Protein AF-A0A2G9ZYS4-F1 (afdb_monomer_lite)

Structure (mmCIF, N/CA/C/O backbone):
data_AF-A0A2G9ZYS4-F1
#
_entry.id   AF-A0A2G9ZYS4-F1
#
loop_
_atom_site.group_PDB
_atom_site.id
_atom_site.type_symbol
_atom_site.label_atom_id
_atom_site.label_alt_id
_atom_site.label_comp_id
_atom_site.label_asym_id
_atom_site.label_entity_id
_atom_site.label_seq_id
_atom_site.pdbx_PDB_ins_code
_atom_site.Cartn_x
_atom_site.Cartn_y
_atom_site.Cartn_z
_atom_site.occupancy
_atom_site.B_iso_or_equiv
_atom_site.auth_seq_id
_atom_site.auth_comp_id
_atom_site.auth_asym_id
_atom_site.auth_atom_id
_atom_site.pdbx_PDB_model_num
ATOM 1 N N . MET A 1 1 ? -2.474 -22.422 6.815 1.00 51.09 1 MET A N 1
ATOM 2 C CA . MET A 1 1 ? -1.620 -21.214 6.773 1.00 51.09 1 MET A CA 1
ATOM 3 C C . MET A 1 1 ? -2.548 -20.025 6.626 1.00 51.09 1 MET A C 1
ATOM 5 O O . MET A 1 1 ? -3.286 -20.000 5.655 1.00 51.09 1 MET A O 1
ATOM 9 N N . HIS A 1 2 ? -2.592 -19.125 7.606 1.00 74.62 2 HIS A N 1
ATOM 10 C CA . HIS A 1 2 ? -3.382 -17.895 7.520 1.00 74.62 2 HIS A CA 1
ATOM 11 C C . HIS A 1 2 ? -2.401 -16.782 7.170 1.00 74.62 2 HIS A C 1
ATOM 13 O O . HIS A 1 2 ? -1.540 -16.454 7.987 1.00 74.62 2 HIS A O 1
ATOM 19 N N . GLU A 1 3 ? -2.453 -16.276 5.939 1.00 88.00 3 GLU A N 1
ATOM 20 C CA . GLU A 1 3 ? -1.689 -15.073 5.624 1.00 88.00 3 GLU A CA 1
ATOM 21 C C . GLU A 1 3 ? -2.238 -13.899 6.450 1.00 88.00 3 GLU A C 1
ATOM 23 O O . GLU A 1 3 ? -3.457 -13.790 6.608 1.00 88.00 3 GLU A O 1
ATOM 28 N N . PRO A 1 4 ? -1.370 -13.019 6.981 1.00 94.12 4 PRO A N 1
ATOM 29 C CA . PRO A 1 4 ? -1.818 -11.797 7.636 1.00 94.12 4 PRO A CA 1
ATOM 30 C C . PRO A 1 4 ? -2.635 -10.906 6.682 1.00 94.12 4 PRO A C 1
ATOM 32 O O . PRO A 1 4 ? -2.447 -10.994 5.462 1.00 94.12 4 PRO A O 1
ATOM 35 N N . PRO A 1 5 ? -3.481 -10.002 7.213 1.00 96.44 5 PRO A N 1
ATOM 36 C CA . PRO A 1 5 ? -4.251 -9.069 6.400 1.00 96.44 5 PRO A CA 1
ATOM 37 C C . PRO A 1 5 ? -3.375 -8.265 5.442 1.00 96.44 5 PRO A C 1
ATOM 39 O O . PRO A 1 5 ? -2.397 -7.632 5.859 1.00 96.44 5 PRO A O 1
ATOM 42 N N . HIS A 1 6 ? -3.719 -8.295 4.156 1.00 97.44 6 HIS A N 1
ATOM 43 C CA . HIS A 1 6 ? -2.943 -7.644 3.107 1.00 97.44 6 HIS A CA 1
ATOM 44 C C . HIS A 1 6 ? -3.802 -7.183 1.931 1.00 97.44 6 HIS A C 1
ATOM 46 O O . HIS A 1 6 ? -4.936 -7.617 1.751 1.00 97.44 6 HIS A O 1
ATOM 52 N N . VAL A 1 7 ? -3.221 -6.318 1.102 1.00 97.69 7 VAL A N 1
ATOM 53 C CA . VAL A 1 7 ? -3.799 -5.876 -0.170 1.00 97.69 7 VAL A CA 1
ATOM 54 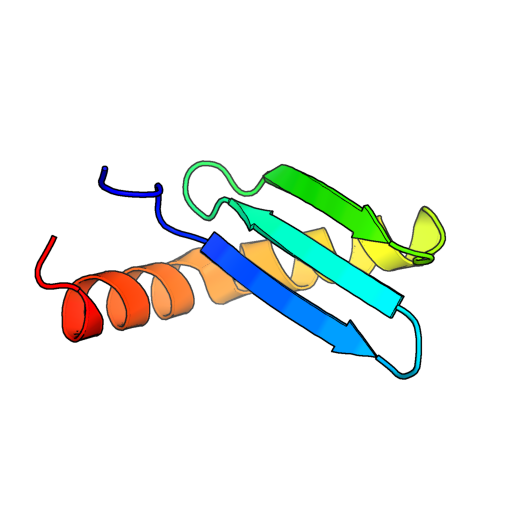C C . VAL A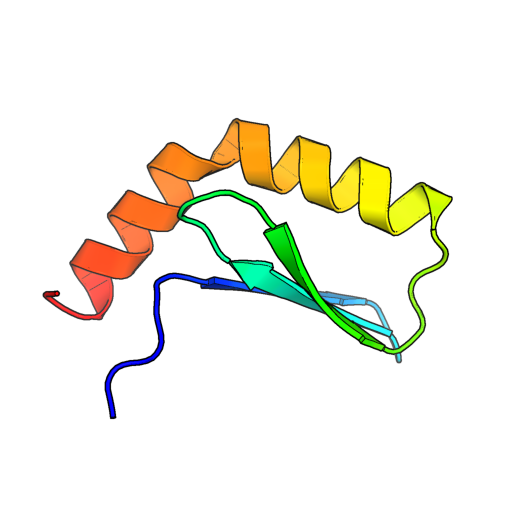 1 7 ? -2.774 -6.017 -1.291 1.00 97.69 7 VAL A C 1
ATOM 56 O O . VAL A 1 7 ? -1.575 -5.823 -1.069 1.00 97.69 7 VAL A O 1
ATOM 59 N N . HIS A 1 8 ? -3.245 -6.366 -2.488 1.00 97.81 8 HIS A N 1
ATOM 60 C CA . HIS A 1 8 ? -2.470 -6.312 -3.727 1.00 97.81 8 HIS A CA 1
ATOM 61 C C . HIS A 1 8 ? -2.876 -5.072 -4.525 1.00 97.81 8 HIS A C 1
ATOM 63 O O . HIS A 1 8 ? -4.058 -4.743 -4.621 1.00 97.81 8 HIS A O 1
ATOM 69 N N . ILE A 1 9 ? -1.887 -4.375 -5.075 1.00 97.81 9 ILE A N 1
ATOM 70 C CA . ILE A 1 9 ? -2.065 -3.212 -5.938 1.00 97.81 9 ILE A CA 1
ATOM 71 C C . ILE A 1 9 ? -1.357 -3.513 -7.255 1.00 97.81 9 ILE A C 1
ATOM 73 O O . ILE A 1 9 ? -0.127 -3.552 -7.294 1.00 97.81 9 ILE A O 1
ATOM 77 N N . ASP A 1 10 ? -2.132 -3.694 -8.320 1.00 97.69 10 ASP A N 1
ATOM 78 C CA . ASP A 1 10 ? -1.636 -4.080 -9.642 1.00 97.69 10 ASP A CA 1
ATOM 79 C C . ASP A 1 10 ? -1.801 -2.938 -10.660 1.00 97.69 10 ASP A C 1
ATOM 81 O O . ASP A 1 10 ? -2.809 -2.224 -10.660 1.00 97.69 10 ASP A O 1
ATOM 85 N N 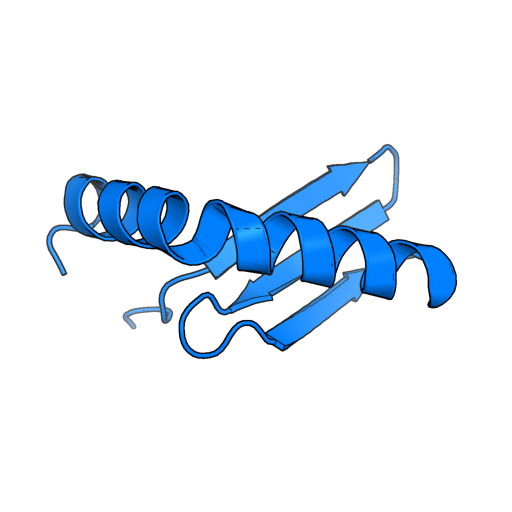. ARG A 1 11 ? -0.803 -2.754 -11.535 1.00 96.50 11 ARG A N 1
ATOM 86 C CA . ARG A 1 11 ? -0.850 -1.838 -12.686 1.00 96.50 11 ARG A CA 1
ATOM 87 C C . ARG A 1 11 ? 0.029 -2.351 -13.822 1.00 96.50 11 ARG A C 1
ATOM 89 O O . ARG A 1 11 ? 1.248 -2.375 -13.684 1.00 96.50 11 ARG A O 1
ATOM 96 N N . ASP A 1 12 ? -0.570 -2.654 -14.970 1.00 96.00 12 ASP A N 1
ATOM 97 C CA . ASP A 1 12 ? 0.122 -3.218 -16.136 1.00 96.00 12 ASP A CA 1
ATOM 98 C C . ASP A 1 12 ? 0.951 -4.460 -15.749 1.00 96.00 12 ASP A C 1
ATOM 100 O O . ASP A 1 12 ? 0.406 -5.435 -15.240 1.00 96.00 12 ASP A O 1
ATOM 104 N N . ALA A 1 13 ? 2.270 -4.419 -15.953 1.00 96.19 13 ALA A N 1
ATOM 105 C CA . ALA A 1 13 ? 3.204 -5.471 -15.554 1.00 96.19 13 ALA A CA 1
ATOM 106 C C . ALA A 1 13 ? 3.716 -5.324 -14.104 1.00 96.19 13 ALA A C 1
ATOM 108 O O . ALA A 1 13 ? 4.651 -6.027 -13.715 1.00 96.19 13 ALA A O 1
ATOM 109 N N . PHE A 1 14 ? 3.174 -4.385 -13.322 1.00 98.00 14 PHE A N 1
ATOM 110 C CA . PHE A 1 14 ? 3.612 -4.093 -11.957 1.00 98.00 14 PHE A CA 1
ATOM 111 C C . PHE A 1 14 ? 2.611 -4.597 -10.921 1.00 98.00 14 PHE A C 1
ATOM 113 O O . PHE A 1 14 ? 1.401 -4.512 -11.114 1.00 98.00 14 PHE A O 1
ATOM 120 N N . SER A 1 15 ? 3.134 -5.064 -9.790 1.00 98.25 15 SER A N 1
ATOM 121 C CA . SER A 1 15 ? 2.349 -5.549 -8.656 1.00 98.25 15 SER A CA 1
ATOM 122 C C . SER A 1 15 ? 3.033 -5.180 -7.343 1.00 98.25 15 SER A C 1
ATOM 124 O O . SER A 1 15 ? 4.257 -5.245 -7.233 1.00 98.25 15 SER A O 1
ATOM 126 N N . ALA A 1 16 ? 2.269 -4.781 -6.333 1.00 98.50 16 ALA A N 1
ATOM 127 C CA . ALA A 1 16 ? 2.772 -4.558 -4.984 1.00 98.50 16 ALA A CA 1
ATOM 128 C C . ALA A 1 16 ? 1.838 -5.193 -3.955 1.00 98.50 16 ALA A C 1
ATOM 130 O O . ALA A 1 16 ? 0.623 -5.045 -4.043 1.00 98.50 16 ALA A O 1
ATOM 131 N N . LYS A 1 17 ? 2.410 -5.847 -2.941 1.00 98.38 17 LYS A N 1
ATOM 132 C CA . LYS A 1 17 ? 1.675 -6.359 -1.776 1.00 98.38 17 LYS A CA 1
ATOM 133 C C . LYS A 1 17 ? 2.021 -5.516 -0.562 1.00 98.38 17 LYS A C 1
ATOM 135 O O . LYS A 1 17 ? 3.203 -5.344 -0.252 1.00 98.38 17 LYS A O 1
ATOM 140 N N . PHE A 1 18 ? 1.004 -5.056 0.153 1.00 98.56 18 PHE A N 1
ATOM 141 C CA . PHE A 1 18 ? 1.158 -4.391 1.442 1.00 98.56 18 PHE A CA 1
ATOM 142 C C . PHE A 1 18 ? 0.467 -5.197 2.533 1.00 98.56 18 PHE A C 1
ATOM 144 O O . PHE A 1 18 ? -0.691 -5.580 2.378 1.00 98.56 18 PHE A O 1
ATOM 151 N N . TRP A 1 19 ? 1.162 -5.412 3.648 1.00 98.19 19 TRP A N 1
ATOM 152 C CA . TRP A 1 19 ? 0.512 -5.786 4.902 1.00 98.19 19 TRP A CA 1
ATOM 153 C C . TRP A 1 19 ? -0.383 -4.641 5.372 1.00 98.19 19 TRP A C 1
ATOM 155 O O . TRP A 1 19 ? -0.117 -3.484 5.052 1.00 98.19 19 TRP A O 1
ATOM 165 N N . LEU A 1 20 ? -1.432 -4.956 6.129 1.00 97.69 20 LEU A N 1
ATOM 166 C CA . LEU A 1 20 ? -2.353 -3.963 6.686 1.00 97.69 20 LEU A CA 1
ATOM 167 C C . LEU A 1 20 ? -2.174 -3.758 8.194 1.00 97.69 20 LEU A C 1
ATOM 169 O O . LEU A 1 20 ? -2.790 -2.852 8.746 1.00 97.69 20 LEU A O 1
ATOM 173 N N . ASN A 1 21 ? -1.349 -4.558 8.878 1.00 94.44 21 ASN A N 1
ATOM 174 C CA . ASN A 1 21 ? -1.068 -4.383 10.305 1.00 94.44 21 ASN A CA 1
ATOM 175 C C . ASN A 1 21 ? 0.375 -4.790 10.682 1.00 94.44 21 ASN A C 1
ATOM 177 O O . ASN A 1 21 ? 0.627 -5.973 10.919 1.00 94.44 21 ASN A O 1
ATOM 181 N N . PRO A 1 22 ? 1.319 -3.833 10.765 1.00 96.38 22 PRO A N 1
ATOM 182 C CA . PRO A 1 22 ? 1.206 -2.443 10.304 1.00 96.38 22 PRO A CA 1
ATOM 183 C C . PRO A 1 22 ? 1.213 -2.347 8.769 1.00 96.38 22 PRO A C 1
ATOM 185 O O . PRO A 1 22 ? 1.545 -3.314 8.082 1.00 96.38 22 PRO A O 1
ATOM 188 N N . VAL A 1 23 ? 0.883 -1.170 8.220 1.00 98.19 23 VAL A N 1
ATOM 189 C CA . VAL A 1 23 ? 1.027 -0.930 6.776 1.00 98.19 23 VAL A CA 1
ATOM 190 C C . VAL A 1 23 ? 2.500 -0.941 6.391 1.00 98.19 23 VAL A C 1
ATOM 192 O O . VAL A 1 23 ? 3.254 -0.031 6.730 1.00 98.19 23 VAL A O 1
ATOM 195 N N . ALA A 1 24 ? 2.911 -1.992 5.685 1.00 98.00 24 ALA A N 1
ATOM 196 C CA . ALA A 1 24 ? 4.293 -2.207 5.281 1.00 98.00 24 ALA A CA 1
ATOM 197 C C . ALA A 1 24 ? 4.357 -2.936 3.940 1.00 98.00 24 ALA A C 1
ATOM 199 O O . ALA A 1 24 ? 3.564 -3.838 3.668 1.00 98.00 24 ALA A O 1
ATOM 200 N N . LEU A 1 25 ? 5.319 -2.549 3.102 1.00 98.25 25 LEU A N 1
ATOM 201 C CA . LEU A 1 25 ? 5.563 -3.217 1.829 1.00 98.25 25 LEU A CA 1
ATOM 202 C C . LEU A 1 25 ? 6.055 -4.646 2.087 1.00 98.25 25 LEU A C 1
ATOM 204 O O . LEU A 1 25 ? 7.091 -4.842 2.718 1.00 98.25 25 LEU A O 1
ATOM 208 N N . ALA A 1 26 ? 5.320 -5.627 1.578 1.00 97.94 26 ALA A N 1
ATOM 209 C CA . ALA A 1 26 ? 5.662 -7.043 1.662 1.00 97.94 26 ALA A CA 1
ATOM 210 C C . ALA A 1 26 ? 6.371 -7.528 0.393 1.00 97.94 26 ALA A C 1
ATOM 212 O O . ALA A 1 26 ? 7.278 -8.354 0.452 1.00 97.94 26 ALA A O 1
ATOM 213 N N . TYR A 1 27 ? 5.942 -7.013 -0.759 1.00 97.25 27 TYR A N 1
ATOM 214 C CA . TYR A 1 27 ? 6.452 -7.407 -2.065 1.00 97.25 27 TYR A CA 1
ATOM 215 C C . TYR A 1 27 ? 6.296 -6.264 -3.065 1.00 97.25 27 TYR A C 1
ATOM 217 O O . TYR A 1 27 ? 5.296 -5.547 -3.040 1.00 97.25 27 TY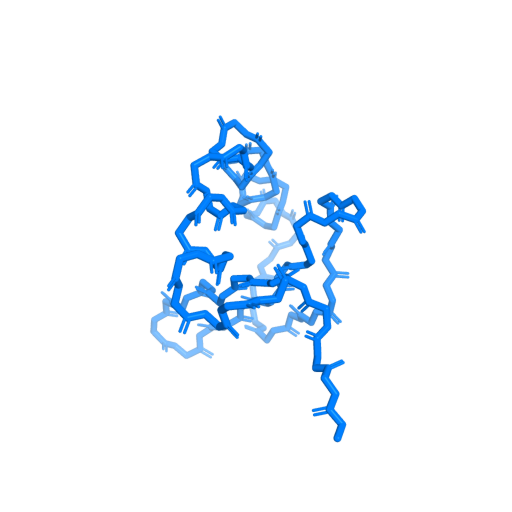R A O 1
ATOM 225 N N . ASN A 1 28 ? 7.274 -6.119 -3.957 1.00 98.19 28 ASN A N 1
ATOM 226 C CA . ASN A 1 28 ? 7.226 -5.193 -5.080 1.00 98.19 28 ASN A CA 1
ATOM 227 C C . ASN A 1 28 ? 7.744 -5.869 -6.351 1.00 98.19 28 ASN A C 1
ATOM 229 O O . ASN A 1 28 ? 8.884 -6.331 -6.392 1.00 98.19 28 ASN A O 1
ATOM 233 N N . LEU A 1 29 ? 6.932 -5.815 -7.396 1.00 97.69 29 LEU A N 1
ATOM 234 C CA . LEU A 1 29 ? 7.262 -6.147 -8.767 1.00 97.69 29 LEU A CA 1
ATOM 235 C C . LEU A 1 29 ? 7.118 -4.882 -9.614 1.00 97.69 29 LEU A C 1
ATOM 237 O O . LEU A 1 29 ? 6.016 -4.469 -9.956 1.00 97.69 29 LEU A O 1
ATOM 241 N N . GLY A 1 30 ? 8.244 -4.255 -9.947 1.00 97.31 30 GLY A N 1
ATOM 242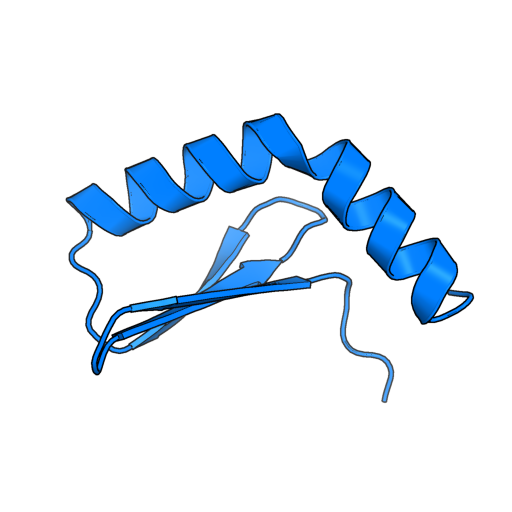 C CA . GLY A 1 30 ? 8.310 -3.214 -10.976 1.00 97.31 30 GLY A CA 1
ATOM 243 C C . GLY A 1 30 ? 7.888 -1.797 -10.573 1.00 97.31 30 GLY A C 1
ATOM 244 O O . GLY A 1 30 ? 8.263 -0.860 -11.279 1.00 97.31 30 GLY A O 1
ATOM 245 N N . PHE A 1 31 ? 7.211 -1.569 -9.438 1.00 98.25 31 PHE A N 1
ATOM 246 C CA . PHE A 1 31 ? 6.908 -0.192 -9.033 1.00 98.25 31 PHE A CA 1
ATOM 247 C C . PHE A 1 31 ? 8.179 0.563 -8.608 1.00 98.25 31 PHE A C 1
ATOM 249 O O . PHE A 1 31 ? 8.975 0.056 -7.807 1.00 98.25 31 PHE A O 1
ATOM 256 N N . PRO A 1 32 ? 8.365 1.812 -9.072 1.00 97.81 32 PRO A N 1
ATOM 257 C CA . PRO A 1 32 ? 9.460 2.656 -8.619 1.00 97.81 32 PRO A CA 1
ATOM 258 C C . PRO A 1 32 ? 9.217 3.166 -7.192 1.00 97.81 32 PRO A C 1
ATOM 260 O O . PRO A 1 32 ? 8.083 3.386 -6.763 1.00 97.81 32 PRO A O 1
ATOM 263 N N . ALA A 1 33 ? 10.297 3.458 -6.461 1.00 97.88 33 ALA A N 1
ATOM 264 C CA . ALA A 1 33 ? 10.236 3.853 -5.048 1.00 97.88 33 ALA A CA 1
ATOM 265 C C . ALA A 1 33 ? 9.326 5.065 -4.765 1.00 97.88 33 ALA A C 1
ATOM 267 O O . ALA A 1 33 ? 8.676 5.126 -3.723 1.00 97.88 33 ALA A O 1
ATOM 268 N N . LYS A 1 34 ? 9.256 6.039 -5.684 1.00 98.12 34 LYS A N 1
ATOM 269 C CA . LYS A 1 34 ? 8.358 7.199 -5.550 1.00 98.12 34 LYS A CA 1
ATOM 270 C C . LYS A 1 34 ? 6.888 6.777 -5.537 1.00 98.12 34 LYS A C 1
ATOM 272 O O . LYS A 1 34 ? 6.106 7.321 -4.763 1.00 98.12 34 LYS A O 1
ATOM 277 N N . GLU A 1 35 ? 6.527 5.815 -6.375 1.00 97.94 35 GLU A N 1
ATOM 278 C CA . GLU A 1 35 ? 5.164 5.307 -6.439 1.00 97.94 35 GLU A CA 1
ATOM 279 C C . GLU A 1 35 ? 4.839 4.420 -5.252 1.00 97.94 35 GLU A C 1
ATOM 281 O O . GLU A 1 35 ? 3.797 4.621 -4.646 1.00 97.94 35 GLU A O 1
ATOM 286 N N . LEU A 1 36 ? 5.756 3.547 -4.830 1.00 98.56 36 LEU A N 1
ATOM 287 C CA . LEU A 1 36 ? 5.572 2.747 -3.617 1.00 98.56 36 LEU A CA 1
ATOM 288 C C . LEU A 1 36 ? 5.255 3.605 -2.390 1.00 98.56 36 LEU A C 1
ATOM 290 O O . LEU A 1 36 ? 4.390 3.240 -1.603 1.00 98.56 36 LEU A O 1
ATOM 294 N N . ARG A 1 37 ? 5.900 4.771 -2.244 1.00 98.50 37 ARG A N 1
ATOM 295 C CA . ARG A 1 37 ? 5.571 5.724 -1.169 1.00 98.50 37 ARG A CA 1
ATOM 296 C C . ARG A 1 37 ? 4.143 6.248 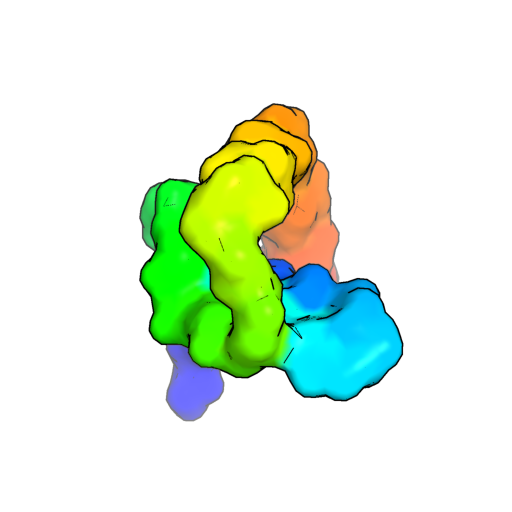-1.294 1.00 98.50 37 ARG A C 1
ATOM 298 O O . ARG A 1 37 ? 3.427 6.278 -0.303 1.00 98.50 37 ARG A O 1
ATOM 305 N N . LYS A 1 38 ? 3.713 6.608 -2.508 1.00 98.38 38 LYS A N 1
ATOM 306 C CA . LYS A 1 38 ? 2.333 7.043 -2.769 1.00 98.38 38 LYS A CA 1
ATOM 307 C C . LYS A 1 38 ? 1.329 5.927 -2.457 1.00 98.38 38 LYS A C 1
ATOM 309 O O . LYS A 1 38 ? 0.317 6.189 -1.818 1.00 98.38 38 LYS A O 1
ATOM 314 N N . LEU A 1 39 ? 1.618 4.695 -2.875 1.00 98.38 39 LEU A N 1
ATOM 315 C CA . LEU A 1 39 ? 0.785 3.527 -2.593 1.00 98.38 39 LEU A CA 1
ATOM 316 C C . LEU A 1 39 ? 0.720 3.233 -1.091 1.00 98.38 39 LEU A C 1
ATOM 318 O O . LEU A 1 39 ? -0.361 2.963 -0.579 1.00 98.38 39 LEU A O 1
ATOM 322 N N . ALA A 1 40 ? 1.838 3.354 -0.371 1.00 98.44 40 ALA A N 1
ATOM 323 C CA . ALA A 1 40 ? 1.876 3.206 1.081 1.00 98.44 40 ALA A CA 1
ATOM 324 C C . ALA A 1 40 ? 1.013 4.266 1.785 1.00 98.44 40 ALA A C 1
ATOM 326 O O . ALA A 1 40 ? 0.261 3.923 2.695 1.00 98.44 40 ALA A O 1
ATOM 327 N N . THR A 1 41 ? 1.062 5.528 1.340 1.00 98.56 41 THR A N 1
ATOM 328 C CA . THR A 1 41 ? 0.184 6.597 1.847 1.00 98.56 41 THR A CA 1
ATOM 329 C C . THR A 1 41 ? -1.287 6.262 1.618 1.00 98.56 41 THR A C 1
ATOM 331 O O . THR A 1 41 ? -2.045 6.225 2.581 1.00 98.56 41 THR A O 1
ATOM 334 N N . ILE A 1 42 ? -1.676 5.916 0.385 1.00 98.44 42 ILE A N 1
ATOM 335 C CA . ILE A 1 42 ? -3.067 5.555 0.053 1.00 98.44 42 ILE A CA 1
ATOM 336 C C . ILE A 1 42 ? -3.530 4.342 0.874 1.00 98.44 42 ILE A C 1
ATOM 338 O O . ILE A 1 42 ? -4.646 4.329 1.393 1.00 98.44 42 ILE A O 1
ATOM 342 N N . THR A 1 43 ? -2.672 3.330 1.023 1.00 98.44 43 THR A N 1
ATOM 343 C CA . THR A 1 43 ? -2.974 2.126 1.813 1.00 98.44 43 THR A CA 1
ATOM 344 C C . THR A 1 43 ? -3.152 2.468 3.288 1.00 98.44 43 THR A C 1
ATOM 346 O O . THR A 1 43 ? -4.063 1.950 3.922 1.00 98.44 43 THR A O 1
ATOM 349 N N . THR A 1 44 ? -2.332 3.373 3.827 1.00 98.56 44 THR A N 1
ATOM 350 C CA . THR A 1 44 ? -2.430 3.841 5.219 1.00 98.56 44 THR A CA 1
ATOM 351 C C . THR A 1 44 ? -3.718 4.623 5.457 1.00 98.56 44 THR A C 1
ATOM 353 O O . THR A 1 44 ? -4.441 4.340 6.407 1.00 98.56 44 THR A O 1
ATOM 356 N N . GLU A 1 45 ? -4.059 5.552 4.563 1.00 98.62 45 GLU A N 1
ATOM 357 C CA . GLU A 1 45 ? -5.301 6.336 4.635 1.00 98.62 45 GLU A CA 1
ATOM 358 C C . GLU A 1 45 ? -6.555 5.448 4.604 1.00 98.62 45 GLU A C 1
ATOM 360 O O . GLU A 1 45 ? -7.560 5.764 5.238 1.00 98.62 45 GLU A O 1
ATOM 365 N N . ASN A 1 46 ? -6.486 4.310 3.906 1.00 98.31 46 ASN A N 1
ATOM 366 C CA . ASN A 1 46 ? -7.588 3.356 3.778 1.00 98.31 46 ASN A CA 1
ATOM 367 C C . ASN A 1 46 ? -7.437 2.116 4.678 1.00 98.31 46 ASN A C 1
ATOM 369 O O . ASN A 1 46 ? -8.257 1.202 4.583 1.00 98.31 46 ASN A O 1
ATOM 373 N N . GLN A 1 47 ? -6.432 2.072 5.562 1.00 98.25 47 GLN A N 1
ATOM 374 C CA . GLN A 1 47 ? -6.047 0.872 6.317 1.00 98.25 47 GLN A CA 1
ATOM 375 C C . GLN A 1 47 ? -7.230 0.271 7.076 1.00 98.25 47 GLN A C 1
ATOM 377 O O . GLN A 1 47 ? -7.470 -0.930 6.991 1.00 98.25 47 GLN A O 1
ATOM 382 N N . LYS A 1 48 ? -7.992 1.113 7.784 1.00 98.06 48 LYS A N 1
ATOM 383 C CA . LYS A 1 48 ? -9.152 0.678 8.569 1.00 98.06 48 LYS A CA 1
ATOM 384 C C . LYS A 1 48 ? -10.188 -0.039 7.700 1.00 98.06 48 LYS A C 1
ATOM 386 O O . LYS A 1 48 ? -10.570 -1.157 8.015 1.00 98.06 48 LYS A O 1
ATOM 391 N N . LYS A 1 49 ? -10.577 0.573 6.578 1.00 98.19 49 LYS A N 1
ATOM 392 C CA . LYS A 1 49 ? -11.569 0.011 5.651 1.00 98.19 49 LYS A CA 1
ATOM 393 C C . LYS A 1 49 ? -11.086 -1.299 5.022 1.00 98.19 49 LYS A C 1
ATOM 395 O O . LYS A 1 49 ? -11.869 -2.224 4.844 1.00 98.19 49 LYS A O 1
ATOM 400 N N . LEU A 1 50 ? -9.801 -1.376 4.672 1.00 97.69 50 LEU A N 1
ATOM 401 C CA . LEU A 1 50 ? -9.206 -2.585 4.101 1.00 97.69 50 LEU A CA 1
ATOM 402 C C . LEU A 1 50 ? -9.139 -3.724 5.129 1.00 97.69 50 LEU A C 1
ATOM 404 O O . LEU A 1 50 ? -9.414 -4.866 4.775 1.00 97.69 50 LEU A O 1
ATOM 408 N N . LEU A 1 51 ? -8.816 -3.420 6.391 1.00 96.88 51 LEU A N 1
ATOM 409 C CA . LEU A 1 51 ? -8.853 -4.394 7.485 1.00 96.88 51 LEU A CA 1
ATOM 410 C C . LEU A 1 51 ? -10.276 -4.892 7.744 1.00 96.88 51 LEU A C 1
ATOM 412 O O . LEU A 1 51 ? -10.474 -6.096 7.836 1.00 96.88 51 LEU A O 1
ATOM 416 N N . GLU A 1 52 ? -11.261 -3.994 7.821 1.00 96.88 52 GLU A N 1
ATOM 417 C CA . GLU A 1 52 ? -12.675 -4.360 7.992 1.00 96.88 52 GLU A CA 1
ATOM 418 C C . GLU A 1 52 ? -13.129 -5.321 6.884 1.00 96.88 52 GLU A C 1
ATOM 420 O O . GLU A 1 52 ? -13.583 -6.422 7.184 1.00 96.88 52 GLU A O 1
ATOM 425 N N . ALA A 1 53 ? -12.882 -4.976 5.616 1.00 96.31 53 ALA A N 1
ATOM 426 C CA . ALA A 1 53 ? -13.214 -5.838 4.481 1.00 96.31 53 ALA A CA 1
ATOM 427 C C . ALA A 1 53 ? -12.476 -7.191 4.514 1.00 96.31 53 ALA A C 1
ATOM 429 O O . ALA A 1 53 ? -13.040 -8.220 4.144 1.00 96.31 53 ALA A O 1
ATOM 430 N N . TRP A 1 54 ? -11.217 -7.209 4.966 1.00 95.25 54 TRP A N 1
ATOM 431 C CA . TRP A 1 54 ? -10.464 -8.448 5.149 1.00 95.25 54 TRP A CA 1
ATOM 432 C C . TRP A 1 54 ? -11.113 -9.349 6.208 1.00 95.25 54 TRP A C 1
ATOM 434 O O . TRP A 1 54 ? -11.338 -10.530 5.949 1.00 95.25 54 TRP A O 1
ATOM 444 N N . HIS A 1 55 ? -11.430 -8.803 7.385 1.00 93.94 55 HIS A N 1
ATOM 445 C CA . HIS A 1 55 ? -12.066 -9.552 8.473 1.00 93.94 55 HIS A CA 1
ATOM 446 C C . HIS A 1 55 ? -13.464 -10.048 8.085 1.00 93.94 55 HIS A C 1
ATOM 448 O O . HIS A 1 55 ? -13.806 -11.187 8.393 1.00 93.94 55 HIS A O 1
ATOM 454 N N . GLU A 1 56 ? -14.242 -9.247 7.354 1.00 93.75 56 GLU A N 1
ATOM 455 C CA . GLU A 1 56 ? -15.547 -9.656 6.821 1.00 93.75 56 GLU A CA 1
ATOM 456 C C . GLU A 1 56 ? -15.434 -10.835 5.847 1.00 93.75 56 GLU A C 1
ATOM 458 O O . GLU A 1 56 ? -16.247 -11.757 5.899 1.00 93.75 56 GLU A O 1
ATOM 463 N N . TYR A 1 57 ? -14.423 -10.830 4.974 1.00 91.69 57 TYR A N 1
ATOM 464 C CA . TYR A 1 57 ? -14.251 -11.877 3.969 1.00 91.69 57 TYR A CA 1
ATOM 465 C C . TYR A 1 57 ? -13.649 -13.166 4.542 1.00 91.69 57 TYR A C 1
ATOM 467 O O . TYR A 1 57 ? -14.102 -14.263 4.216 1.00 91.69 57 TYR A O 1
ATOM 475 N N . PHE A 1 58 ? -12.616 -13.053 5.381 1.00 89.19 58 PHE A N 1
ATOM 476 C CA . PHE A 1 58 ? -11.875 -14.209 5.895 1.00 89.19 58 PHE A CA 1
ATOM 477 C C . PHE A 1 58 ? -12.361 -14.702 7.263 1.00 89.19 58 PHE A C 1
ATOM 479 O O . PHE A 1 58 ? -11.906 -15.753 7.711 1.00 89.19 58 PHE A O 1
ATOM 486 N N . GLY A 1 59 ? -13.268 -13.977 7.929 1.00 75.44 59 GLY A N 1
ATOM 487 C CA . GLY A 1 59 ? -13.812 -14.344 9.241 1.00 75.44 59 GLY A CA 1
ATOM 488 C C . GLY A 1 59 ? -12.754 -14.490 10.341 1.00 75.44 59 GLY A C 1
ATOM 489 O O . GLY A 1 59 ? -12.996 -15.195 11.319 1.00 75.44 59 GLY A O 1
ATOM 490 N N . THR A 1 60 ? -11.570 -13.899 10.140 1.00 60.50 60 THR A N 1
ATOM 491 C CA . THR A 1 60 ? -10.420 -13.963 11.059 1.00 60.50 60 THR A CA 1
ATOM 492 C C . THR A 1 60 ? -10.614 -13.104 12.286 1.00 60.50 60 THR A C 1
ATOM 494 O O . THR A 1 60 ? -10.987 -11.924 12.080 1.00 60.50 60 THR A O 1
#

Radius of gyration: 11.61 Å; chains: 1; bounding box: 26×28×27 Å

Foldseek 3Di:
DDDAQWDWDDDDQWIWIFHLVPTDTPDTDPDDPVVVVVVSVVCNVCSVVSVVVSCVVVVD

pLDDT: mean 94.96, std 8.58, range [51.09, 98.62]

Sequence (60 aa):
MHEPPHVHIDRDAFSAKFWLNPVALAYNLGFPAKELRKLATITTENQKKLLEAWHEYFGT

Secondary structure (DSSP, 8-state):
--PPSEEEEEETTEEEEEEETTEEEEEEES--HHHHHHHHHHHHHTHHHHHHHHHHHH--